Protein AF-A0A973JU69-F1 (afdb_monomer)

Foldseek 3Di:
DAEAEEEQQQDPPPHVDRDPVVLVVCLPGQEYEYPDDDPDCVNLVVVVVRHHYDD

Structure (mmCIF, N/CA/C/O backbone):
data_AF-A0A973JU69-F1
#
_entry.id   AF-A0A973JU69-F1
#
loop_
_atom_site.group_PDB
_atom_site.id
_atom_site.type_symbol
_atom_site.label_atom_id
_atom_site.label_alt_id
_atom_site.label_comp_id
_atom_site.label_asym_id
_atom_site.label_entity_id
_atom_site.label_seq_id
_atom_site.pdbx_PDB_ins_code
_atom_site.Cartn_x
_atom_site.Cartn_y
_atom_site.Cartn_z
_atom_site.occupancy
_atom_site.B_iso_or_equiv
_atom_site.auth_seq_id
_atom_site.auth_comp_id
_atom_site.auth_asym_id
_atom_site.auth_atom_id
_atom_site.pdbx_PDB_model_num
ATOM 1 N N . MET A 1 1 ? -14.029 4.034 10.824 1.00 89.19 1 MET A N 1
ATOM 2 C CA . MET A 1 1 ? -13.570 3.149 9.746 1.0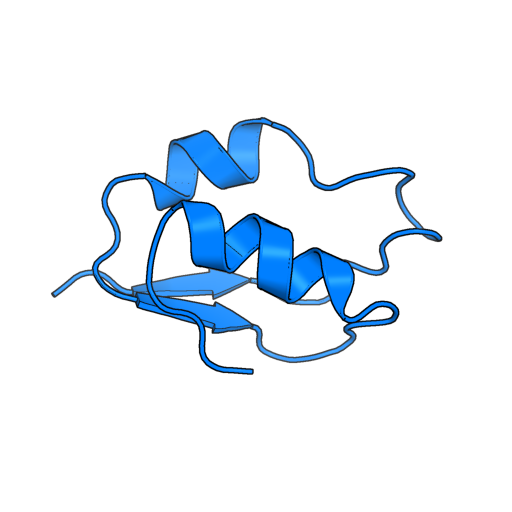0 89.19 1 MET A CA 1
ATOM 3 C C . MET A 1 1 ? -13.133 4.011 8.577 1.00 89.19 1 MET A C 1
ATOM 5 O O . MET A 1 1 ? -13.965 4.729 8.029 1.00 89.19 1 MET A O 1
ATOM 9 N N . LYS A 1 2 ? -11.839 4.020 8.268 1.00 97.56 2 LYS A N 1
ATOM 10 C CA . LYS A 1 2 ? -11.223 4.776 7.178 1.00 97.56 2 LYS A CA 1
ATOM 11 C C . LYS A 1 2 ? -10.647 3.779 6.181 1.00 97.56 2 LYS A C 1
ATOM 13 O O . LYS A 1 2 ? -9.855 2.930 6.568 1.00 97.56 2 LYS A O 1
ATOM 18 N N . VAL A 1 3 ? -11.047 3.890 4.920 1.00 98.19 3 VAL A N 1
ATOM 19 C CA . VAL A 1 3 ? -10.593 3.000 3.846 1.00 98.19 3 VAL A CA 1
ATOM 20 C C . VAL A 1 3 ? -9.718 3.804 2.890 1.00 98.19 3 VAL A C 1
ATOM 22 O O . VAL A 1 3 ? -10.128 4.875 2.438 1.00 98.19 3 VAL A O 1
ATOM 25 N N . GLY A 1 4 ? -8.506 3.320 2.630 1.00 98.25 4 GLY A N 1
ATOM 26 C CA . GLY A 1 4 ? -7.640 3.828 1.568 1.00 98.25 4 GLY A CA 1
ATOM 27 C C . GLY A 1 4 ? -7.977 3.127 0.258 1.00 98.25 4 GLY A C 1
ATOM 28 O O . GLY A 1 4 ? -8.181 1.920 0.257 1.00 98.25 4 GLY A O 1
ATOM 29 N N . ILE A 1 5 ? -8.062 3.865 -0.847 1.00 98.25 5 ILE A N 1
ATOM 30 C CA . ILE A 1 5 ? -8.298 3.285 -2.174 1.00 98.25 5 ILE A CA 1
ATOM 31 C C . ILE A 1 5 ? -7.154 3.723 -3.083 1.00 98.25 5 ILE A C 1
ATOM 33 O O . ILE A 1 5 ? -6.831 4.911 -3.139 1.00 98.25 5 ILE A O 1
ATOM 37 N N . ILE A 1 6 ? -6.544 2.764 -3.772 1.00 97.88 6 ILE A N 1
ATOM 38 C CA . ILE A 1 6 ? -5.473 2.973 -4.751 1.00 97.88 6 ILE A CA 1
ATOM 39 C C . ILE A 1 6 ? -5.731 2.097 -5.981 1.00 97.88 6 ILE A C 1
ATOM 41 O O . ILE A 1 6 ? -6.491 1.141 -5.915 1.00 97.88 6 ILE A O 1
ATOM 45 N N . SER A 1 7 ? -5.156 2.453 -7.120 1.00 97.31 7 SER A N 1
ATOM 46 C CA . SER A 1 7 ? -5.366 1.808 -8.418 1.00 97.31 7 SER A CA 1
ATOM 47 C C . SER A 1 7 ? -4.140 2.054 -9.292 1.00 97.31 7 SER A C 1
ATOM 49 O O . SER A 1 7 ? -3.363 2.959 -8.973 1.00 97.31 7 SER A O 1
ATOM 51 N N . ASP A 1 8 ? -3.989 1.295 -10.381 1.00 96.31 8 ASP A N 1
ATOM 52 C CA . ASP A 1 8 ? -3.034 1.598 -11.461 1.00 96.31 8 ASP A CA 1
ATOM 53 C C . ASP A 1 8 ? -1.605 1.814 -10.947 1.00 96.31 8 ASP A C 1
ATOM 55 O O . ASP A 1 8 ? -0.884 2.721 -11.368 1.00 96.31 8 ASP A O 1
ATOM 59 N N . THR A 1 9 ? -1.194 0.990 -9.977 1.00 95.56 9 THR A N 1
ATOM 60 C CA . THR A 1 9 ? 0.145 1.085 -9.389 1.00 95.56 9 THR A CA 1
ATOM 61 C C . THR A 1 9 ? 1.212 0.763 -10.431 1.00 95.56 9 THR A C 1
ATOM 63 O O . THR A 1 9 ? 2.235 1.442 -10.464 1.00 95.56 9 THR A O 1
ATOM 66 N N . HIS A 1 10 ? 0.959 -0.214 -11.315 1.00 94.69 10 HIS A N 1
ATOM 67 C CA . HIS A 1 10 ? 1.770 -0.524 -12.500 1.00 94.69 10 HIS A CA 1
ATOM 68 C C . HIS A 1 10 ? 3.292 -0.535 -12.217 1.00 94.69 10 HIS A C 1
ATOM 70 O O . HIS A 1 10 ? 4.106 0.053 -12.946 1.00 94.69 10 HIS A O 1
ATOM 76 N N . VAL A 1 11 ? 3.659 -1.191 -11.106 1.00 93.94 11 VAL A N 1
ATOM 77 C CA . VAL A 1 11 ? 5.027 -1.360 -10.601 1.00 93.94 11 VAL A CA 1
ATOM 78 C C . VAL A 1 11 ? 5.467 -2.826 -10.718 1.00 93.94 11 VAL A C 1
ATOM 80 O O . VAL A 1 11 ? 4.758 -3.701 -10.221 1.00 93.94 11 VAL A O 1
ATOM 83 N N . PRO A 1 12 ? 6.654 -3.110 -11.291 1.00 89.38 12 PRO A N 1
ATOM 84 C CA . PRO A 1 12 ? 7.508 -2.209 -12.052 1.00 89.38 12 PRO A CA 1
ATOM 85 C C . PRO A 1 12 ? 6.904 -1.937 -13.436 1.00 89.38 12 PRO A C 1
ATOM 87 O O . PRO A 1 12 ? 6.310 -2.817 -14.057 1.00 89.38 12 PRO A O 1
ATOM 90 N N . GLY A 1 13 ? 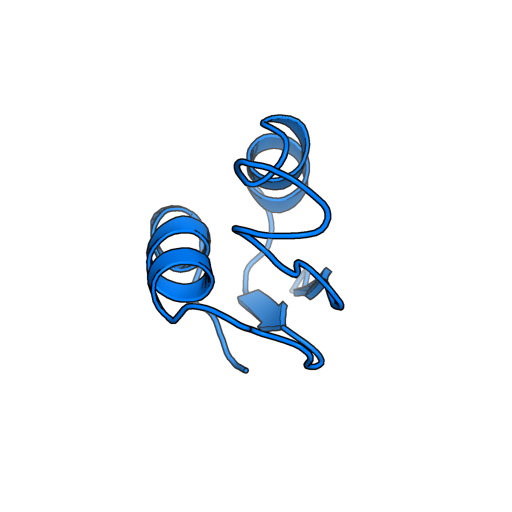7.092 -0.722 -13.943 1.00 89.19 13 GLY A N 1
ATOM 91 C CA . GLY A 1 13 ? 6.554 -0.313 -15.238 1.00 89.19 13 GLY A CA 1
ATOM 92 C C . GLY A 1 13 ? 6.523 1.201 -15.364 1.00 89.19 13 GLY A C 1
ATOM 93 O O . GLY A 1 13 ? 7.519 1.815 -15.741 1.00 89.19 13 GLY A O 1
ATOM 94 N N . ALA A 1 14 ? 5.383 1.803 -15.015 1.00 86.94 14 ALA A N 1
ATOM 95 C CA . ALA A 1 14 ? 5.241 3.262 -15.001 1.00 86.94 14 ALA A CA 1
ATOM 96 C C . ALA A 1 14 ? 6.102 3.905 -13.898 1.00 86.94 14 ALA A C 1
ATOM 98 O O . ALA A 1 14 ? 6.590 5.024 -14.055 1.00 86.94 14 ALA A O 1
ATOM 99 N N . ALA A 1 15 ? 6.332 3.164 -12.812 1.00 89.25 15 ALA A N 1
ATOM 100 C CA . ALA A 1 15 ? 7.282 3.491 -11.760 1.00 89.25 15 ALA A CA 1
ATOM 101 C C . ALA A 1 15 ? 8.144 2.269 -11.414 1.00 89.25 15 ALA A C 1
ATOM 103 O O . ALA A 1 15 ? 7.779 1.127 -11.697 1.00 89.25 15 ALA A O 1
ATOM 104 N N . SER A 1 16 ? 9.305 2.509 -10.802 1.00 92.81 16 SER A N 1
ATOM 105 C CA . SER A 1 16 ? 10.192 1.444 -10.316 1.00 92.81 16 SER A CA 1
ATOM 106 C C . SER A 1 16 ? 9.733 0.838 -8.989 1.00 92.81 16 SER A C 1
ATOM 108 O O . SER A 1 16 ? 10.086 -0.298 -8.695 1.00 92.81 16 SER A O 1
ATOM 110 N N . SER A 1 17 ? 8.993 1.602 -8.185 1.00 95.56 17 SER A N 1
ATOM 111 C CA . SER A 1 17 ? 8.488 1.226 -6.861 1.00 95.56 17 SER A CA 1
ATOM 112 C C . SER A 1 17 ? 7.288 2.102 -6.493 1.00 95.56 17 SER A C 1
ATOM 114 O O . SER A 1 17 ? 7.103 3.174 -7.084 1.00 95.56 17 SER A O 1
ATOM 116 N N . LEU A 1 18 ? 6.510 1.700 -5.485 1.00 96.19 18 LEU A N 1
ATOM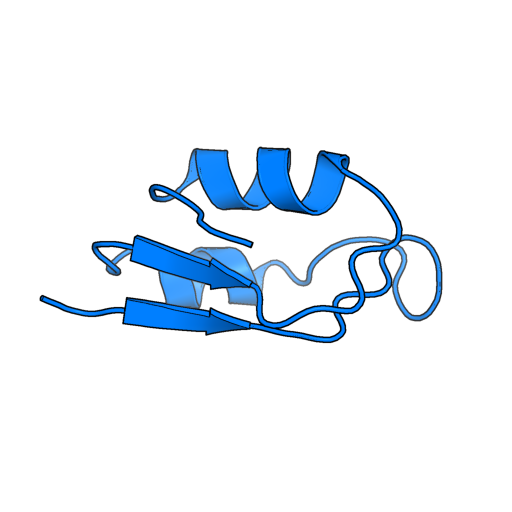 117 C CA . LEU A 1 18 ? 5.501 2.584 -4.905 1.00 96.19 18 LEU A CA 1
ATOM 118 C C . LEU A 1 18 ? 6.171 3.844 -4.321 1.00 96.19 18 LEU A C 1
ATOM 120 O O . LEU A 1 18 ? 7.215 3.743 -3.664 1.00 96.19 18 LEU A O 1
ATOM 124 N N . PRO A 1 19 ? 5.612 5.049 -4.538 1.00 95.19 19 PRO A N 1
ATOM 125 C CA . PRO A 1 19 ? 6.128 6.256 -3.907 1.00 95.19 19 PRO A CA 1
ATOM 126 C C . PRO A 1 19 ? 6.044 6.158 -2.374 1.00 95.19 19 PRO A C 1
ATOM 128 O O . PRO A 1 19 ? 4.987 5.785 -1.862 1.00 95.19 19 PRO A O 1
ATOM 131 N N . PRO A 1 20 ? 7.070 6.592 -1.613 1.00 95.38 20 PRO A N 1
ATOM 132 C CA . PRO A 1 20 ? 7.051 6.536 -0.146 1.00 95.38 20 PRO A CA 1
ATOM 133 C C . PRO A 1 20 ? 5.826 7.205 0.500 1.00 95.38 20 PRO A C 1
ATOM 135 O O . PRO A 1 20 ? 5.353 6.781 1.550 1.00 95.38 20 PRO A O 1
ATOM 138 N N . ALA A 1 21 ? 5.273 8.232 -0.153 1.00 95.75 21 ALA A N 1
ATOM 139 C CA . ALA A 1 21 ? 4.078 8.932 0.307 1.00 95.75 21 ALA A CA 1
ATOM 140 C C . ALA A 1 21 ? 2.832 8.031 0.400 1.00 95.75 21 ALA A C 1
ATOM 142 O O . ALA A 1 21 ? 1.970 8.304 1.230 1.00 95.75 21 ALA A O 1
ATOM 143 N N . VAL A 1 22 ? 2.735 6.964 -0.407 1.00 96.75 22 VAL A N 1
ATOM 144 C CA . VAL A 1 22 ? 1.617 6.005 -0.346 1.00 96.75 22 VAL A CA 1
ATOM 145 C C . VAL A 1 22 ? 1.535 5.388 1.048 1.00 96.75 22 VAL A C 1
ATOM 147 O O . VAL A 1 22 ? 0.466 5.374 1.658 1.00 96.75 22 VAL A O 1
ATOM 150 N N . PHE A 1 23 ? 2.681 4.975 1.594 1.00 96.75 23 PHE A N 1
ATOM 151 C CA . PHE A 1 23 ? 2.748 4.349 2.909 1.00 96.75 23 PHE A CA 1
ATOM 152 C C . PHE A 1 23 ? 2.407 5.327 4.037 1.00 96.75 23 PHE A C 1
ATOM 154 O O . PHE A 1 23 ? 1.677 4.976 4.961 1.00 96.75 23 PHE A O 1
ATOM 161 N N . GLU A 1 24 ? 2.860 6.579 3.940 1.00 96.25 24 GLU A N 1
ATOM 162 C CA . GLU A 1 24 ? 2.538 7.609 4.936 1.00 96.25 24 GLU A CA 1
ATOM 163 C C . GLU A 1 24 ? 1.052 7.995 4.920 1.00 96.25 24 GLU A C 1
ATOM 165 O O . GLU A 1 24 ? 0.430 8.132 5.975 1.00 96.25 24 GLU A O 1
ATOM 170 N N . ILE A 1 25 ? 0.455 8.129 3.731 1.00 96.19 25 ILE A N 1
ATOM 171 C CA . ILE A 1 25 ? -0.967 8.468 3.575 1.00 96.19 25 ILE A CA 1
ATOM 172 C C . ILE A 1 25 ? -1.854 7.345 4.130 1.00 96.19 25 ILE A C 1
ATOM 174 O O . ILE A 1 25 ? -2.857 7.623 4.798 1.00 96.19 25 ILE A O 1
ATOM 178 N N . PHE A 1 26 ? -1.479 6.085 3.888 1.00 97.75 26 PHE A N 1
ATOM 179 C CA . PHE A 1 26 ? -2.257 4.922 4.311 1.00 97.75 26 PHE A CA 1
ATOM 180 C C . PHE A 1 26 ? -1.951 4.419 5.722 1.00 97.75 26 PHE A C 1
ATOM 182 O 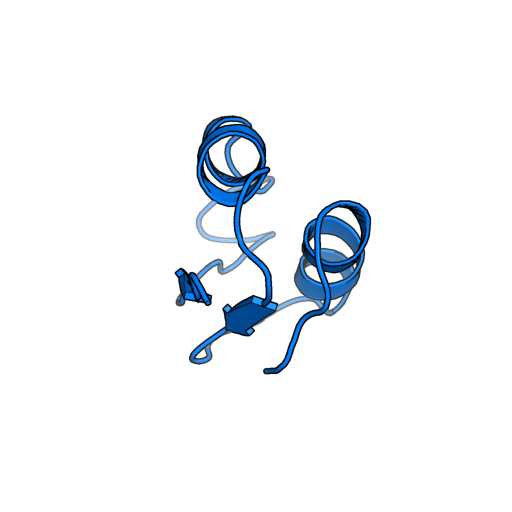O . PHE A 1 26 ? -2.715 3.623 6.249 1.00 97.75 26 PHE A O 1
ATOM 189 N N . ARG A 1 27 ? -0.956 4.966 6.424 1.00 93.81 27 ARG A N 1
ATOM 190 C CA . ARG A 1 27 ? -0.577 4.539 7.785 1.00 93.81 27 ARG A CA 1
ATOM 191 C C . ARG A 1 27 ? -1.708 4.523 8.834 1.00 93.81 27 ARG A C 1
ATOM 193 O O . ARG A 1 27 ? -1.566 3.900 9.879 1.00 93.81 27 ARG A O 1
ATOM 200 N N . SER A 1 28 ? -2.799 5.254 8.602 1.00 94.12 28 SER A N 1
ATOM 201 C CA . SER A 1 28 ? -3.935 5.394 9.534 1.00 94.12 28 SER A CA 1
ATOM 202 C C . SER A 1 28 ? -5.257 4.827 9.002 1.00 94.12 28 SER A C 1
ATOM 204 O O . SER A 1 28 ? -6.317 5.176 9.528 1.00 94.12 28 SER A O 1
ATOM 206 N N . VAL A 1 29 ? -5.226 4.040 7.923 1.00 98.44 29 VAL A N 1
ATOM 207 C CA . VAL A 1 29 ? -6.433 3.400 7.378 1.00 98.44 29 VAL A CA 1
ATOM 208 C C . VAL A 1 29 ? -6.643 2.033 8.021 1.00 98.44 29 VAL A C 1
ATOM 210 O O . VAL A 1 29 ? -5.691 1.364 8.405 1.00 98.44 29 VAL A O 1
ATOM 213 N N . ASP A 1 30 ? -7.904 1.630 8.136 1.00 98.44 30 ASP A N 1
ATOM 214 C CA . ASP A 1 30 ? -8.289 0.325 8.677 1.00 98.44 30 ASP A CA 1
ATOM 215 C C . ASP A 1 30 ? -8.244 -0.778 7.597 1.00 98.44 30 ASP A C 1
ATOM 217 O O . ASP A 1 30 ? -8.203 -1.960 7.925 1.00 98.44 30 ASP A O 1
ATOM 221 N N . LEU A 1 31 ? -8.287 -0.387 6.315 1.00 98.56 31 LEU A N 1
ATOM 222 C CA . LEU A 1 31 ? -8.280 -1.258 5.134 1.00 98.56 31 LEU A CA 1
ATOM 223 C C . LEU A 1 31 ? -7.758 -0.485 3.914 1.00 98.56 31 LEU A C 1
ATOM 225 O O . LEU A 1 31 ? -8.110 0.687 3.732 1.00 98.56 31 LEU A O 1
ATOM 229 N N . ILE A 1 32 ? -6.980 -1.147 3.060 1.00 98.69 32 ILE A N 1
ATOM 230 C CA . ILE A 1 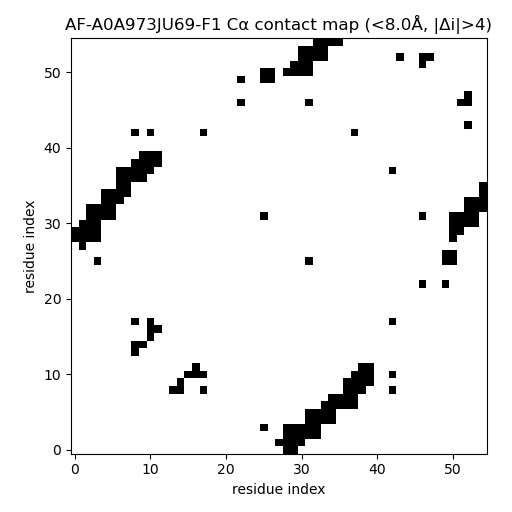32 ? -6.604 -0.672 1.725 1.00 98.69 32 ILE A CA 1
ATOM 231 C C . ILE A 1 32 ? -7.361 -1.504 0.682 1.00 98.69 32 ILE A C 1
ATOM 233 O O . ILE A 1 32 ? -7.332 -2.728 0.715 1.00 98.69 32 ILE A O 1
ATOM 237 N N . LEU A 1 33 ? -8.035 -0.837 -0.254 1.00 98.62 33 LEU A N 1
ATOM 238 C CA . LEU A 1 33 ? -8.638 -1.459 -1.431 1.00 98.62 33 LEU A CA 1
ATOM 239 C C . LEU A 1 33 ? -7.810 -1.100 -2.664 1.00 98.62 33 LEU A C 1
ATOM 241 O O . LEU A 1 33 ? -7.692 0.082 -3.006 1.00 98.62 33 LEU A O 1
ATOM 245 N N . HIS A 1 34 ? -7.259 -2.102 -3.340 1.00 98.19 34 HIS A N 1
ATOM 246 C CA . HIS A 1 34 ? -6.609 -1.920 -4.630 1.00 98.19 34 HIS A CA 1
ATOM 247 C C . HIS A 1 34 ? -7.634 -2.150 -5.753 1.00 98.19 34 HIS A C 1
ATOM 249 O O . HIS A 1 34 ? -8.174 -3.235 -5.883 1.00 98.19 34 HIS A O 1
ATOM 255 N N . ALA A 1 35 ? -7.934 -1.143 -6.575 1.00 98.12 35 ALA A N 1
ATOM 256 C CA . ALA A 1 35 ? -9.057 -1.187 -7.523 1.00 98.12 35 ALA A CA 1
ATOM 257 C C . ALA A 1 35 ? -8.744 -1.854 -8.879 1.00 98.12 35 ALA A C 1
ATOM 259 O O . ALA A 1 35 ? -9.646 -2.033 -9.697 1.00 98.12 35 ALA A O 1
ATOM 260 N N . GLY A 1 36 ? -7.482 -2.204 -9.129 1.00 96.38 36 GLY A N 1
ATOM 261 C CA . GLY A 1 36 ? -7.057 -2.962 -10.307 1.00 96.38 36 GLY A CA 1
ATOM 262 C C . GLY A 1 36 ? -5.729 -2.487 -10.887 1.00 96.38 36 GLY A C 1
ATOM 263 O O . GLY A 1 36 ? -5.114 -1.561 -10.366 1.00 96.38 36 GLY 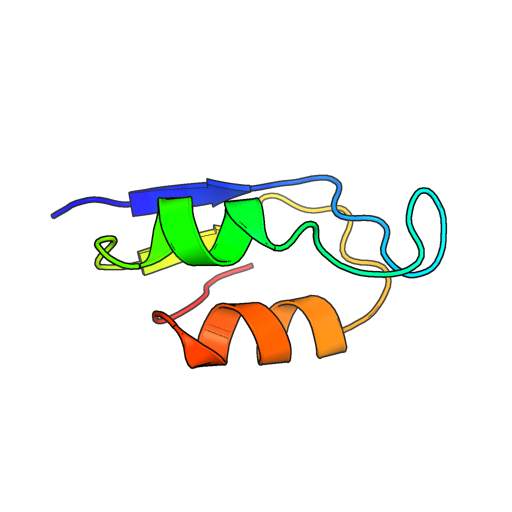A O 1
ATOM 264 N N . ASP A 1 37 ? -5.298 -3.151 -11.961 1.00 94.88 37 ASP A N 1
ATOM 265 C CA . ASP A 1 37 ? -4.032 -2.907 -12.674 1.00 94.88 37 ASP A CA 1
ATOM 266 C C . ASP A 1 37 ? -2.768 -3.128 -11.813 1.00 94.88 37 ASP A C 1
ATOM 268 O O . ASP A 1 37 ? -1.811 -2.350 -11.768 1.00 94.88 37 ASP A O 1
ATOM 272 N N . ILE A 1 38 ? -2.792 -4.253 -11.093 1.00 96.00 38 ILE A N 1
ATOM 273 C CA . ILE A 1 38 ? -1.645 -4.804 -10.371 1.00 96.00 38 ILE A CA 1
ATOM 274 C C . ILE A 1 38 ? -0.852 -5.664 -11.350 1.00 96.00 38 ILE A C 1
ATOM 276 O O . ILE A 1 38 ? -1.329 -6.706 -11.799 1.00 96.00 38 ILE A O 1
ATOM 280 N N . VAL A 1 39 ? 0.376 -5.255 -11.659 1.00 95.94 39 VAL A N 1
ATOM 281 C CA . VAL A 1 39 ? 1.254 -6.011 -12.572 1.00 95.94 39 VAL A CA 1
ATOM 282 C C . VAL A 1 39 ? 2.198 -6.969 -11.850 1.00 95.94 39 VAL A C 1
ATOM 284 O O . VAL A 1 39 ? 2.668 -7.936 -12.451 1.00 95.94 39 VAL A O 1
ATOM 287 N N . GLN A 1 40 ? 2.461 -6.738 -10.561 1.00 95.81 40 GLN A N 1
ATOM 288 C CA . GLN A 1 40 ? 3.196 -7.659 -9.695 1.00 95.81 40 GLN A CA 1
ATOM 289 C C . GLN A 1 40 ? 2.537 -7.781 -8.327 1.00 95.81 40 GLN A C 1
ATOM 291 O O . GLN A 1 40 ? 2.183 -6.784 -7.704 1.00 95.81 40 GLN A O 1
ATOM 296 N N . ALA A 1 41 ? 2.441 -9.020 -7.838 1.00 95.19 41 ALA A N 1
ATOM 297 C CA . ALA A 1 41 ? 1.855 -9.330 -6.536 1.00 95.19 41 ALA A CA 1
ATOM 298 C C . ALA A 1 41 ? 2.608 -8.677 -5.363 1.00 95.19 41 ALA A C 1
ATOM 300 O O . ALA A 1 41 ? 1.985 -8.372 -4.354 1.00 95.19 41 ALA A O 1
ATOM 301 N N . SER A 1 42 ? 3.901 -8.370 -5.523 1.00 95.81 42 SER A N 1
ATOM 302 C CA . SER A 1 42 ? 4.700 -7.693 -4.492 1.00 95.81 42 SER A CA 1
ATOM 303 C C . SER A 1 42 ? 4.142 -6.328 -4.090 1.00 95.81 42 SER A C 1
ATOM 305 O O . SER A 1 42 ? 4.364 -5.889 -2.970 1.00 95.81 42 SER A O 1
ATOM 307 N N . VAL A 1 43 ? 3.380 -5.667 -4.970 1.00 97.19 43 VAL A N 1
ATOM 308 C CA . VAL A 1 43 ? 2.666 -4.429 -4.630 1.00 97.19 43 VAL A CA 1
ATOM 309 C C . VAL A 1 43 ? 1.662 -4.669 -3.503 1.00 97.19 43 VAL A C 1
ATOM 311 O O . VAL A 1 43 ? 1.540 -3.836 -2.608 1.00 97.19 43 VAL A O 1
ATOM 314 N N . LEU A 1 44 ? 0.947 -5.798 -3.534 1.00 97.88 4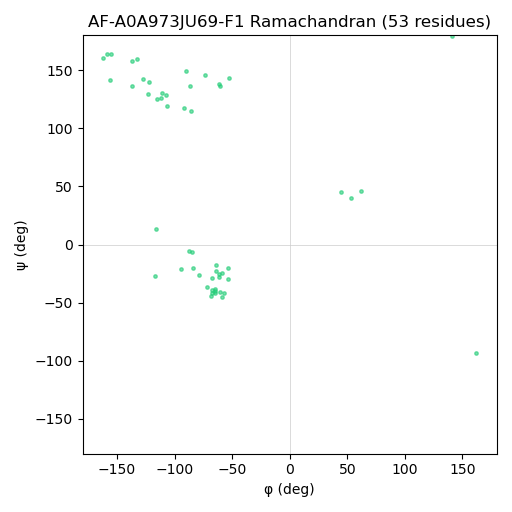4 LEU A N 1
ATOM 315 C CA . LEU A 1 44 ? 0.016 -6.165 -2.470 1.00 97.88 44 LEU A CA 1
ATOM 316 C C . LEU A 1 44 ? 0.777 -6.489 -1.187 1.00 97.88 44 LEU A C 1
ATOM 318 O O . LEU A 1 44 ? 0.427 -5.937 -0.152 1.00 97.88 44 LEU A O 1
ATOM 322 N N . ASP A 1 45 ? 1.868 -7.258 -1.272 1.00 97.62 45 ASP A N 1
ATOM 323 C CA . ASP A 1 45 ? 2.720 -7.576 -0.115 1.00 97.62 45 ASP A CA 1
ATOM 324 C C . ASP A 1 45 ? 3.256 -6.300 0.574 1.00 97.62 45 ASP A C 1
ATOM 326 O O . ASP A 1 45 ? 3.283 -6.194 1.802 1.00 97.62 45 ASP A O 1
ATOM 330 N N . GLU A 1 46 ? 3.669 -5.299 -0.213 1.00 97.06 46 GLU A N 1
ATOM 331 C CA . GLU A 1 46 ? 4.134 -4.002 0.288 1.00 97.06 46 GLU A CA 1
ATOM 332 C C . GLU A 1 46 ? 3.016 -3.216 0.993 1.00 97.06 46 GLU A C 1
ATOM 334 O O . GLU A 1 46 ? 3.250 -2.620 2.047 1.00 97.06 46 GLU A O 1
ATOM 339 N N . LEU A 1 47 ? 1.799 -3.208 0.439 1.00 97.75 47 LEU A N 1
ATOM 340 C CA . LEU A 1 47 ? 0.641 -2.535 1.039 1.00 97.75 47 LEU A CA 1
ATOM 341 C C . LEU A 1 47 ? 0.131 -3.275 2.291 1.00 97.75 47 LEU A C 1
ATOM 343 O O . LEU A 1 47 ? -0.233 -2.629 3.276 1.00 97.75 47 LEU A O 1
ATOM 347 N N . GLU A 1 48 ? 0.169 -4.609 2.298 1.00 97.81 48 GLU A N 1
ATOM 3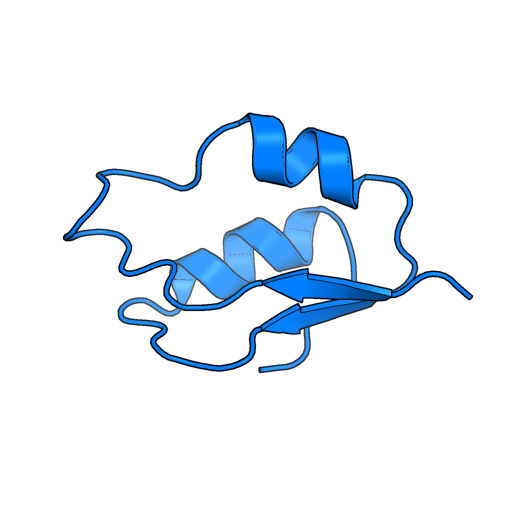48 C CA . GLU A 1 48 ? -0.230 -5.4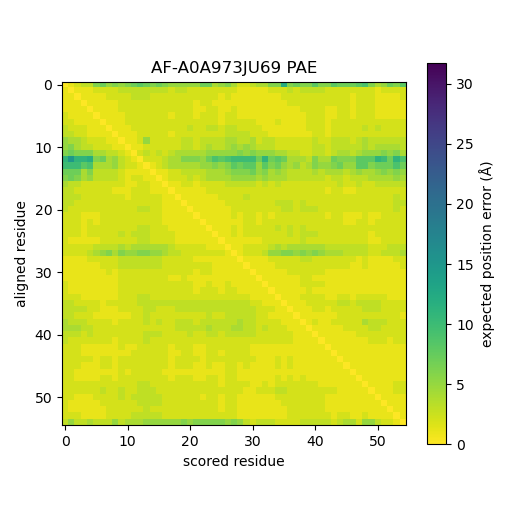48 3.438 1.00 97.81 48 GLU A CA 1
ATOM 349 C C . GLU A 1 48 ? 0.665 -5.244 4.663 1.00 97.81 48 GLU A C 1
ATOM 351 O O . GLU A 1 48 ? 0.232 -5.444 5.801 1.00 97.81 48 GLU A O 1
ATOM 356 N N . ALA A 1 49 ? 1.896 -4.766 4.463 1.00 96.88 49 ALA A N 1
ATOM 357 C CA . ALA A 1 49 ? 2.805 -4.435 5.554 1.00 96.88 49 ALA A CA 1
ATOM 358 C C . ALA A 1 49 ? 2.302 -3.284 6.450 1.00 96.88 49 ALA A C 1
ATOM 360 O O . ALA A 1 49 ? 2.808 -3.121 7.564 1.00 96.88 49 ALA A O 1
ATOM 361 N N . ILE A 1 50 ? 1.338 -2.475 5.985 1.00 97.00 50 ILE A N 1
ATOM 362 C CA . ILE A 1 50 ? 0.839 -1.302 6.723 1.00 97.00 50 ILE A CA 1
ATOM 363 C C . ILE A 1 50 ? -0.639 -1.380 7.123 1.00 97.00 50 ILE A C 1
ATOM 365 O O . ILE A 1 50 ? -1.013 -0.759 8.118 1.00 97.00 50 ILE A O 1
ATOM 369 N N . ALA A 1 51 ? -1.472 -2.121 6.393 1.00 97.94 51 ALA A N 1
ATOM 370 C CA . ALA A 1 51 ? -2.878 -2.365 6.717 1.00 97.94 51 ALA A CA 1
ATOM 371 C C . ALA A 1 51 ? -3.384 -3.587 5.928 1.00 97.94 51 ALA A C 1
ATOM 373 O O . ALA A 1 51 ? -2.788 -3.910 4.906 1.00 97.94 51 ALA A O 1
ATOM 374 N N . PRO A 1 52 ? -4.488 -4.245 6.333 1.00 98.25 52 PRO A N 1
ATOM 375 C CA . PRO A 1 52 ? -5.120 -5.278 5.509 1.00 98.25 52 PRO A CA 1
ATOM 376 C C . PRO A 1 52 ? -5.409 -4.772 4.087 1.00 98.25 52 PRO A C 1
ATOM 378 O O . PRO A 1 52 ? -5.790 -3.606 3.924 1.00 98.25 52 PRO A O 1
ATOM 381 N N . VAL A 1 53 ? -5.254 -5.636 3.080 1.00 98.38 53 VAL A N 1
ATOM 382 C CA . VAL A 1 53 ? -5.479 -5.308 1.664 1.00 98.38 53 VAL A CA 1
ATOM 383 C C . VAL A 1 53 ? -6.525 -6.241 1.059 1.00 98.38 53 VAL A C 1
ATOM 385 O O . VAL A 1 53 ? -6.520 -7.438 1.319 1.00 98.38 53 VAL A O 1
ATOM 388 N N . GLU A 1 54 ? -7.399 -5.686 0.223 1.00 97.94 54 GLU A N 1
ATOM 389 C CA . GLU A 1 54 ? -8.269 -6.434 -0.693 1.00 97.94 54 GLU A CA 1
ATOM 390 C C . GLU A 1 54 ? -8.080 -5.870 -2.108 1.00 97.94 54 GLU A C 1
ATOM 392 O O . GLU A 1 54 ? -7.905 -4.656 -2.270 1.00 97.94 54 GLU A O 1
ATOM 397 N N . ALA A 1 55 ? -8.097 -6.733 -3.125 1.00 92.69 55 ALA A N 1
ATOM 398 C CA . ALA A 1 55 ? -7.753 -6.389 -4.505 1.00 92.69 55 ALA A CA 1
ATOM 399 C C . ALA A 1 55 ? -8.634 -7.105 -5.536 1.00 92.69 55 ALA A C 1
ATOM 401 O O . ALA A 1 55 ? -8.968 -8.289 -5.306 1.00 92.69 55 ALA A O 1
#

pLDDT: mean 95.96, std 2.72, range [86.94, 98.69]

Secondary structure (DSSP, 8-state):
--EEEE----TTTTSSS--HHHHHHHTT-SEEEE-S--S-THHHHHHHTTS-EE-

Nearest PDB structures (foldseek):
  4ma0-assembly1_A  TM=6.442E-01  e=8.842E-01  Francisella tularensis subsp. tularensis SCHU S4
  3kfk-assembly1_D  TM=5.171E-01  e=1.771E+00  Methanococcus maripaludis
  3kwp-assembly1_A-2  TM=4.981E-01  e=1.541E+00  Levilactobacillus brevis ATCC 367
  3nl6-assembly1_A-2  TM=4.008E-01  e=8.842E-01  Nakaseomyces glabratus
  6krd-assembly1_E  TM=4.565E-01  e=2.687E+00  Saccharomyces cerevisiae S288C

Sequence (55 aa):
MKVGIISDTHVPGAASSLPPAVFEIFRSVDLILHAGDIVQASVLDELEAIAPVEA

Solvent-accessible surface area (backbone atoms only — not comparable to full-atom values): 3324 Å² total; per-residue (Å²): 139,44,73,38,78,49,58,64,65,32,33,73,70,89,32,88,57,85,60,73,64,58,58,66,71,41,60,80,31,70,32,35,38,42,78,46,59,76,76,36,72,64,59,54,58,60,49,45,75,62,27,55,68,49,113

Radius of gyration: 10.28 Å; Cα contacts (8 Å, |Δi|>4): 89; chains: 1; bounding box: 24×18×25 Å

Mean predicted aligned error: 2.17 Å